Protein AF-B7KJQ0-F1 (afdb_monomer)

Sequence (43 aa):
METHHLKPLKDGGSDDTENLVHLHAACHKQVHSKTKSKARSKA

Secondary structure (DSSP, 8-state):
-EEEESS-GGGT--SSGGGEEEE-HHHHHHHHHHGGG------

InterPro domains:
  IPR002711 HNH endonuclease [PF01844] (2-34)
  IPR003615 HNH nuclease [cd00085] (1-32)

Nearest PDB structures (foldseek):
  4h9d-assembly1_A  TM=6.495E-01  e=1.575E+00  Geobacter metallireducens GS-15

Mean predicted aligned error: 7.73 Å

Foldseek 3Di:
DDWDFCDDVVNVGDPDPVRIDDDDPVVNVVVVVVVVVPPDDDD

Solvent-accessible surface area (backbone atoms only — not comparable to full-atom values): 2777 Å² total; per-residue (Å²): 118,39,81,42,56,78,43,49,62,95,78,73,32,61,94,47,72,90,31,48,45,83,31,50,61,73,55,48,52,47,57,64,56,58,60,74,75,64,87,64,77,79,130

Radius of gyration: 12.03 Å; Cα contacts (8 Å, |Δi|>4): 39; chains: 1; bounding box: 18×25×34 Å

Structure (mmCIF, N/CA/C/O backbone):
data_AF-B7KJQ0-F1
#
_entry.id   AF-B7KJQ0-F1
#
loop_
_atom_site.group_PDB
_atom_site.id
_atom_site.type_symbol
_atom_site.la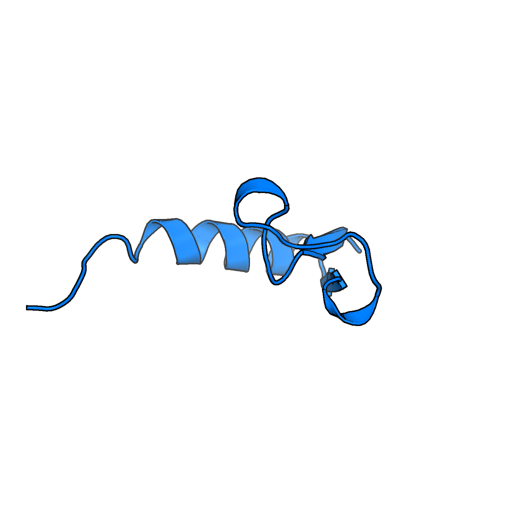bel_atom_id
_atom_site.label_alt_id
_atom_site.label_comp_id
_atom_site.label_asym_id
_atom_site.label_entity_id
_atom_site.label_seq_id
_atom_site.pdbx_PDB_ins_code
_atom_site.Cartn_x
_atom_site.Cartn_y
_atom_site.Cartn_z
_atom_site.occupancy
_atom_site.B_iso_or_equiv
_atom_site.auth_seq_id
_atom_site.auth_comp_id
_atom_site.auth_asym_id
_atom_site.auth_atom_id
_atom_site.pdbx_PDB_model_num
ATOM 1 N N . MET A 1 1 ? -2.074 -13.574 -7.745 1.00 79.50 1 MET A N 1
ATOM 2 C CA . MET A 1 1 ? -1.404 -12.473 -7.019 1.00 79.50 1 MET A CA 1
ATOM 3 C C . MET A 1 1 ? -2.224 -11.219 -7.266 1.00 79.50 1 MET A C 1
ATOM 5 O O . MET A 1 1 ? -2.821 -11.132 -8.330 1.00 79.50 1 MET A O 1
ATOM 9 N N . GLU A 1 2 ? -2.317 -10.319 -6.296 1.00 91.31 2 GLU A N 1
ATOM 10 C CA . GLU A 1 2 ? -3.053 -9.053 -6.390 1.00 91.31 2 GLU A CA 1
ATOM 11 C C . GLU A 1 2 ? -2.093 -7.887 -6.161 1.00 91.31 2 GLU A C 1
ATOM 13 O O . GLU A 1 2 ? -1.189 -7.984 -5.329 1.00 91.31 2 GLU A O 1
ATOM 18 N N . THR A 1 3 ? -2.300 -6.790 -6.880 1.00 90.56 3 THR A N 1
ATOM 19 C CA . THR A 1 3 ? -1.496 -5.577 -6.733 1.00 90.56 3 THR A CA 1
ATOM 20 C C . THR A 1 3 ? -2.155 -4.643 -5.724 1.00 90.56 3 THR A C 1
ATOM 22 O O . THR A 1 3 ? -3.299 -4.224 -5.890 1.00 90.56 3 THR A O 1
ATOM 25 N N . HIS A 1 4 ? -1.423 -4.322 -4.667 1.00 89.75 4 HIS A N 1
ATOM 26 C CA . HIS A 1 4 ? -1.844 -3.442 -3.590 1.00 89.75 4 HIS A CA 1
ATOM 27 C C . HIS A 1 4 ? -1.159 -2.084 -3.722 1.00 89.75 4 HIS A C 1
ATOM 29 O O . HIS A 1 4 ? 0.050 -2.027 -3.923 1.00 89.75 4 HIS A O 1
ATOM 35 N N . HIS A 1 5 ? -1.917 -1.003 -3.556 1.00 92.31 5 HIS A N 1
ATOM 36 C CA . HIS A 1 5 ? -1.354 0.343 -3.499 1.00 92.31 5 HIS A CA 1
ATOM 37 C C . HIS A 1 5 ? -0.953 0.659 -2.056 1.00 92.31 5 HIS A C 1
ATOM 39 O O . HIS A 1 5 ? -1.822 0.677 -1.180 1.00 92.31 5 HIS A O 1
ATOM 45 N N . LEU A 1 6 ? 0.333 0.930 -1.810 1.00 89.06 6 LEU A N 1
ATOM 46 C CA . LEU A 1 6 ? 0.846 1.328 -0.491 1.00 89.06 6 LEU A CA 1
ATOM 47 C C . LEU A 1 6 ? 0.160 2.613 -0.013 1.00 89.06 6 LEU A C 1
ATOM 49 O O . LEU A 1 6 ? -0.326 2.689 1.118 1.00 89.06 6 LEU A O 1
ATOM 53 N N . LYS A 1 7 ? 0.063 3.596 -0.909 1.00 89.25 7 LYS A N 1
ATOM 54 C CA . LYS A 1 7 ? -0.745 4.799 -0.753 1.00 89.25 7 LYS A CA 1
ATOM 55 C C . LYS A 1 7 ? -1.969 4.714 -1.671 1.00 89.25 7 LYS A C 1
ATOM 57 O O . LYS A 1 7 ? -1.803 4.622 -2.889 1.00 89.25 7 LYS A O 1
ATOM 62 N N . PRO A 1 8 ? -3.201 4.751 -1.135 1.00 88.19 8 PRO A N 1
ATOM 63 C CA . PRO A 1 8 ? -4.407 4.751 -1.956 1.00 88.19 8 PRO A CA 1
ATOM 64 C C . PRO A 1 8 ? -4.448 5.960 -2.897 1.00 88.19 8 PRO A C 1
ATOM 66 O O . PRO A 1 8 ? -4.108 7.067 -2.486 1.00 88.19 8 PRO A O 1
ATOM 69 N N . LEU A 1 9 ? -4.977 5.787 -4.111 1.00 86.25 9 LEU A N 1
ATOM 70 C CA . LEU A 1 9 ? -5.143 6.887 -5.078 1.00 86.25 9 LEU A CA 1
ATOM 71 C C . LEU A 1 9 ? -5.921 8.077 -4.488 1.00 86.25 9 LEU A C 1
ATOM 73 O O . LEU A 1 9 ? -5.549 9.229 -4.679 1.00 86.25 9 LEU A O 1
ATOM 77 N N . LYS A 1 10 ? -6.951 7.800 -3.676 1.00 85.50 10 LYS A N 1
ATOM 78 C CA . LYS A 1 10 ? -7.756 8.829 -2.989 1.00 85.50 10 LYS A CA 1
ATOM 79 C C . LYS A 1 10 ? -6.974 9.699 -1.996 1.00 85.50 10 LYS A C 1
ATOM 81 O O . LYS A 1 10 ? -7.463 10.752 -1.615 1.00 85.50 10 LYS A O 1
ATOM 86 N N . ASP A 1 11 ? -5.808 9.238 -1.553 1.00 87.25 11 ASP A N 1
ATOM 87 C CA . ASP A 1 11 ? -4.921 9.954 -0.631 1.00 87.25 11 ASP A CA 1
ATOM 88 C C . ASP A 1 11 ? -3.769 10.651 -1.389 1.00 87.25 11 ASP A C 1
ATOM 90 O O . ASP A 1 11 ? -2.861 11.227 -0.792 1.00 87.25 11 ASP A O 1
ATOM 94 N N . GLY A 1 12 ? -3.778 10.592 -2.727 1.00 90.25 12 GLY A N 1
ATOM 95 C CA . GLY A 1 12 ? -2.694 11.072 -3.582 1.00 90.25 12 GLY A CA 1
ATOM 96 C C . GLY A 1 12 ? -1.558 10.060 -3.715 1.00 90.25 12 GLY A C 1
ATOM 97 O O . GLY A 1 12 ? -0.392 10.440 -3.620 1.00 90.25 12 GLY A O 1
ATOM 98 N N . GLY A 1 1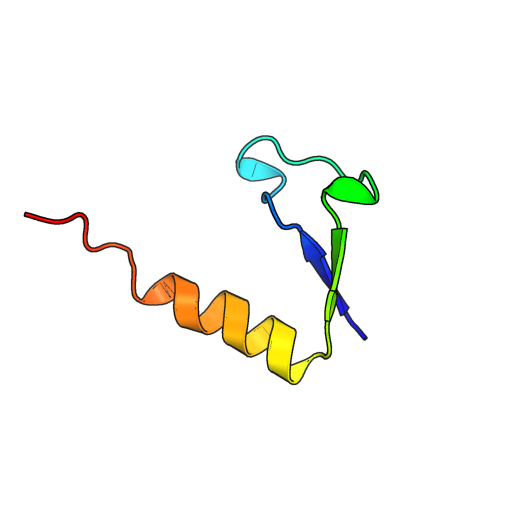3 ? -1.889 8.771 -3.805 1.00 91.75 13 GLY A N 1
ATOM 99 C CA . GLY A 1 13 ? -0.976 7.746 -4.315 1.00 91.75 13 GLY A CA 1
ATOM 100 C C . GLY A 1 13 ? -0.989 7.688 -5.844 1.00 91.75 13 GLY A C 1
ATOM 101 O O . GLY A 1 13 ? -1.941 8.161 -6.462 1.00 91.75 13 GLY A O 1
ATOM 102 N N . SER A 1 14 ? 0.044 7.078 -6.422 1.00 93.31 14 SER A N 1
ATOM 103 C CA . SER A 1 14 ? 0.234 6.926 -7.874 1.00 93.31 14 SER A CA 1
ATOM 104 C C . SER A 1 14 ? 0.152 5.457 -8.299 1.00 93.31 14 SER A C 1
ATOM 106 O O . SER A 1 14 ? 0.271 4.559 -7.464 1.00 93.31 14 SER A O 1
ATOM 108 N N . ASP A 1 15 ? -0.018 5.195 -9.588 1.00 92.38 15 ASP A N 1
ATOM 109 C CA . ASP A 1 15 ? 0.094 3.857 -10.190 1.00 92.38 15 ASP A CA 1
ATOM 110 C C . ASP A 1 15 ? 1.547 3.439 -10.507 1.00 92.38 15 ASP A C 1
ATOM 112 O O . ASP A 1 15 ? 1.780 2.385 -11.095 1.00 92.38 15 ASP A O 1
ATOM 116 N N . ASP A 1 16 ? 2.535 4.219 -10.060 1.00 93.38 16 ASP A N 1
ATOM 117 C CA . ASP A 1 16 ? 3.950 3.873 -10.178 1.00 93.38 16 ASP A CA 1
ATOM 118 C C . ASP A 1 16 ? 4.322 2.603 -9.414 1.00 93.38 16 ASP A C 1
ATOM 120 O O . ASP A 1 16 ? 3.845 2.334 -8.309 1.00 93.38 16 ASP A O 1
ATOM 124 N N . THR A 1 17 ? 5.273 1.854 -9.974 1.00 91.75 17 THR A N 1
ATOM 125 C CA . THR A 1 17 ? 5.746 0.582 -9.402 1.00 91.75 17 THR A CA 1
ATOM 126 C C . THR A 1 17 ? 6.290 0.709 -7.979 1.00 91.75 17 THR A C 1
ATOM 128 O O . THR A 1 17 ? 6.208 -0.247 -7.214 1.00 91.75 17 THR A O 1
ATOM 131 N N . GLU A 1 18 ? 6.770 1.889 -7.585 1.00 92.62 18 GLU A N 1
ATOM 132 C CA . GLU A 1 18 ? 7.202 2.193 -6.216 1.00 92.62 18 GLU A CA 1
ATOM 133 C C . GLU A 1 18 ? 6.047 2.288 -5.204 1.00 92.62 18 GLU A C 1
ATOM 135 O O . GLU A 1 18 ? 6.251 2.068 -4.010 1.00 92.62 18 GLU A O 1
ATOM 140 N N . ASN A 1 19 ? 4.825 2.564 -5.669 1.00 92.12 19 ASN A N 1
ATOM 141 C CA . ASN A 1 19 ? 3.611 2.593 -4.853 1.00 92.12 19 ASN A CA 1
ATOM 142 C C . ASN A 1 19 ? 2.800 1.286 -4.949 1.00 92.12 19 ASN A C 1
ATOM 144 O O . ASN A 1 19 ? 1.783 1.140 -4.265 1.00 92.12 19 ASN A O 1
ATOM 148 N N . LEU A 1 20 ? 3.239 0.328 -5.771 1.00 93.06 20 LEU A N 1
ATOM 149 C CA . LEU A 1 20 ? 2.565 -0.945 -6.006 1.00 93.06 20 LEU A CA 1
ATOM 150 C C . LEU A 1 20 ? 3.334 -2.106 -5.367 1.00 93.06 20 LEU A C 1
ATOM 152 O O . LEU A 1 20 ? 4.525 -2.295 -5.589 1.00 93.06 20 LEU A O 1
ATOM 156 N N . VAL A 1 21 ? 2.633 -2.956 -4.620 1.00 92.19 21 VAL A N 1
ATOM 157 C CA . VAL A 1 21 ? 3.193 -4.199 -4.077 1.00 92.19 21 VAL A CA 1
ATOM 158 C C . VAL A 1 21 ? 2.337 -5.394 -4.473 1.00 92.19 21 VAL A C 1
ATOM 160 O O . VAL A 1 21 ? 1.120 -5.398 -4.301 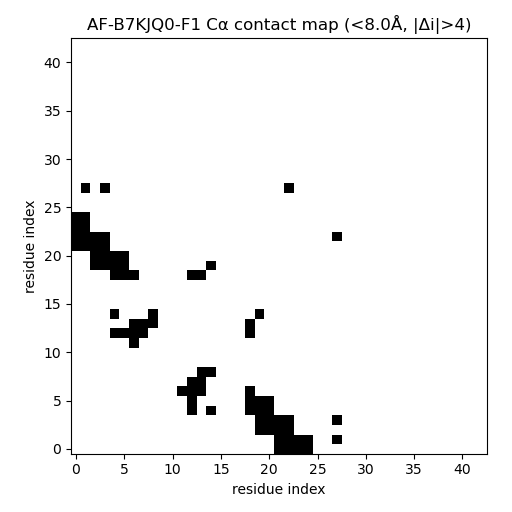1.00 92.19 21 VAL A O 1
ATOM 163 N N . HIS A 1 22 ? 2.975 -6.441 -4.994 1.00 92.88 22 HIS A N 1
ATOM 164 C CA . HIS A 1 22 ? 2.294 -7.686 -5.333 1.00 92.88 22 HIS A CA 1
ATOM 165 C C . HIS A 1 22 ? 2.166 -8.565 -4.093 1.00 92.88 22 HIS A C 1
ATOM 167 O O . HIS A 1 22 ? 3.157 -9.002 -3.510 1.00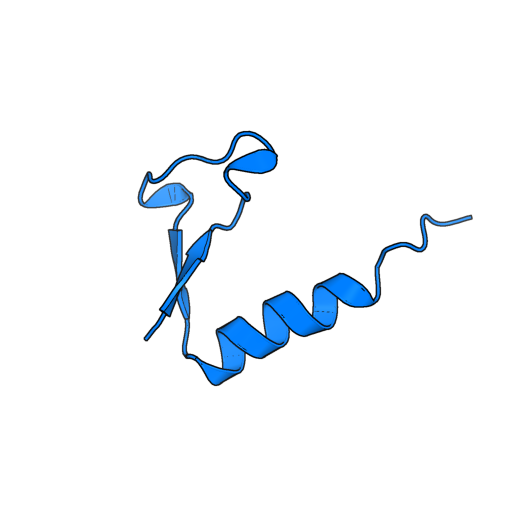 92.88 22 HIS A O 1
ATOM 173 N N . LEU A 1 23 ? 0.932 -8.847 -3.694 1.00 91.12 23 LEU A N 1
ATOM 174 C CA . LEU A 1 23 ? 0.615 -9.682 -2.546 1.00 91.12 23 LEU A CA 1
ATOM 175 C C . LEU A 1 23 ? -0.187 -10.909 -2.977 1.00 91.12 23 LEU A C 1
ATOM 177 O O . LEU A 1 23 ? -0.877 -10.940 -3.997 1.00 91.12 23 LEU A O 1
ATOM 181 N N . HIS A 1 24 ? -0.130 -11.963 -2.170 1.00 92.25 24 HIS A N 1
ATOM 182 C CA . HIS A 1 24 ? -1.104 -13.047 -2.279 1.00 92.25 24 HIS A CA 1
ATOM 183 C C . HIS A 1 24 ? -2.495 -12.536 -1.907 1.00 92.25 24 HIS A C 1
ATOM 185 O O . HIS A 1 24 ? -2.613 -11.694 -1.020 1.00 92.25 24 HIS A O 1
ATOM 191 N N . ALA A 1 25 ? -3.545 -13.111 -2.493 1.00 87.75 25 ALA A N 1
ATOM 192 C CA . ALA A 1 25 ? -4.912 -12.648 -2.258 1.00 87.75 25 ALA A CA 1
ATOM 193 C C . ALA A 1 25 ? -5.321 -12.693 -0.772 1.00 87.75 25 ALA A C 1
ATOM 195 O O . ALA A 1 25 ? -5.890 -11.751 -0.222 1.00 87.75 25 ALA A O 1
ATOM 196 N N . ALA A 1 26 ? -4.928 -13.758 -0.065 1.00 89.31 26 ALA A N 1
ATOM 197 C CA . ALA A 1 26 ? -5.149 -13.871 1.376 1.00 89.31 26 ALA A CA 1
ATOM 198 C C . ALA A 1 26 ? -4.404 -12.783 2.177 1.00 89.31 26 ALA A C 1
ATOM 200 O O . ALA A 1 26 ? -4.952 -12.221 3.126 1.00 89.31 26 ALA A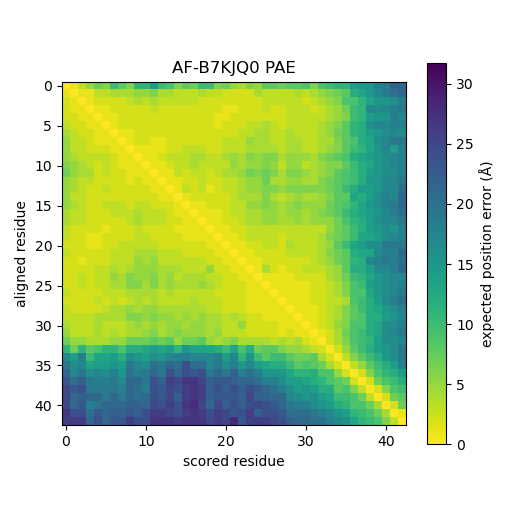 O 1
ATOM 201 N N . CYS A 1 27 ? -3.173 -12.447 1.776 1.00 88.38 27 CYS A N 1
ATOM 202 C CA . CYS A 1 27 ? -2.381 -11.396 2.414 1.00 88.38 27 CYS A CA 1
ATOM 203 C C . CYS A 1 27 ? -2.967 -10.005 2.123 1.00 88.38 27 CYS A C 1
ATOM 205 O O . CYS A 1 27 ? -3.139 -9.208 3.045 1.00 88.38 27 CYS A O 1
ATOM 207 N N . HIS A 1 28 ? -3.369 -9.756 0.874 1.00 88.56 28 HIS A N 1
ATOM 208 C CA . HIS A 1 28 ? -4.023 -8.524 0.440 1.00 88.56 28 HIS A CA 1
ATOM 209 C C . HIS A 1 28 ? -5.298 -8.255 1.253 1.00 88.56 28 HIS A C 1
ATOM 211 O O . HIS A 1 28 ? -5.456 -7.188 1.859 1.00 88.56 28 HIS A O 1
ATOM 217 N N . LYS A 1 29 ? -6.151 -9.279 1.395 1.00 87.62 29 LYS A N 1
ATOM 218 C CA . LYS A 1 29 ? -7.348 -9.218 2.241 1.00 87.62 29 LYS A CA 1
ATOM 219 C C . LYS A 1 29 ? -7.006 -8.953 3.707 1.00 87.62 29 LYS A C 1
ATOM 221 O O . LYS A 1 29 ? -7.701 -8.172 4.355 1.00 87.62 29 LYS A O 1
ATOM 226 N N . GLN A 1 30 ? -5.946 -9.561 4.244 1.00 87.75 30 GLN A N 1
ATOM 227 C CA . GLN A 1 30 ? -5.523 -9.341 5.629 1.00 87.75 30 GLN A CA 1
ATOM 228 C C . GLN A 1 30 ? -5.075 -7.891 5.876 1.00 87.75 30 GLN A C 1
ATOM 230 O O . GLN A 1 30 ? -5.448 -7.316 6.898 1.00 87.75 30 GLN A O 1
ATOM 235 N N . VAL A 1 31 ? -4.308 -7.290 4.964 1.00 84.75 31 VAL A N 1
ATOM 236 C CA . VAL A 1 31 ? -3.839 -5.895 5.074 1.00 84.75 31 VAL A CA 1
ATOM 237 C C . VAL A 1 31 ? -5.022 -4.917 5.087 1.00 84.75 31 VAL A C 1
ATOM 239 O O . VAL A 1 31 ? -5.119 -4.072 5.982 1.00 84.75 31 VAL A O 1
ATOM 242 N N . HIS A 1 32 ? -5.986 -5.098 4.181 1.00 83.50 32 HIS A N 1
ATOM 243 C CA . HIS A 1 32 ? -7.218 -4.298 4.159 1.00 83.50 32 HIS A CA 1
ATOM 244 C C . HIS A 1 32 ? -8.175 -4.591 5.326 1.00 83.50 32 HIS A C 1
ATOM 246 O O . HIS A 1 32 ? -8.967 -3.734 5.718 1.00 83.50 32 HIS A O 1
ATOM 252 N N . SER A 1 33 ? -8.109 -5.788 5.910 1.00 82.00 33 SER A N 1
ATOM 253 C CA . SER A 1 33 ? -8.918 -6.139 7.083 1.00 82.00 33 SER A CA 1
ATOM 254 C C . SER A 1 33 ? -8.327 -5.569 8.378 1.00 82.00 33 SER A C 1
ATOM 256 O O . SER A 1 33 ? -9.077 -5.090 9.224 1.00 82.00 33 SER A O 1
ATOM 258 N N . LYS A 1 34 ? -6.993 -5.547 8.526 1.00 69.06 34 LYS A N 1
ATOM 259 C CA . LYS A 1 34 ? -6.290 -4.987 9.700 1.00 69.06 34 LYS A CA 1
ATOM 260 C C . LYS A 1 34 ? -6.439 -3.465 9.817 1.00 69.06 34 LYS A C 1
ATOM 262 O O . LYS A 1 34 ? -6.462 -2.932 10.925 1.00 69.06 34 LYS A O 1
ATOM 267 N N . THR A 1 35 ? -6.568 -2.763 8.694 1.00 59.44 35 THR A N 1
ATOM 268 C CA . THR A 1 35 ? -6.706 -1.296 8.652 1.00 59.44 35 THR A CA 1
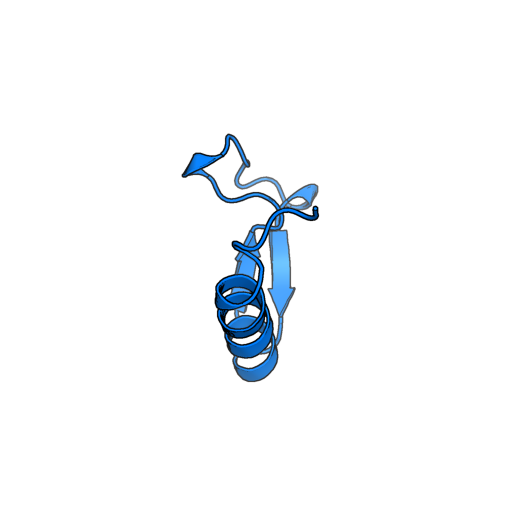ATOM 269 C C . THR A 1 35 ? -8.072 -0.790 9.129 1.00 59.44 35 THR A C 1
ATOM 271 O O . THR A 1 35 ? -8.162 0.356 9.564 1.00 59.44 35 THR A O 1
ATOM 274 N N . LYS A 1 36 ? -9.113 -1.637 9.190 1.00 55.97 36 LYS A N 1
ATOM 275 C CA . LYS A 1 36 ? -10.406 -1.278 9.812 1.00 55.97 36 LYS A CA 1
ATOM 276 C C . LYS A 1 36 ? -10.3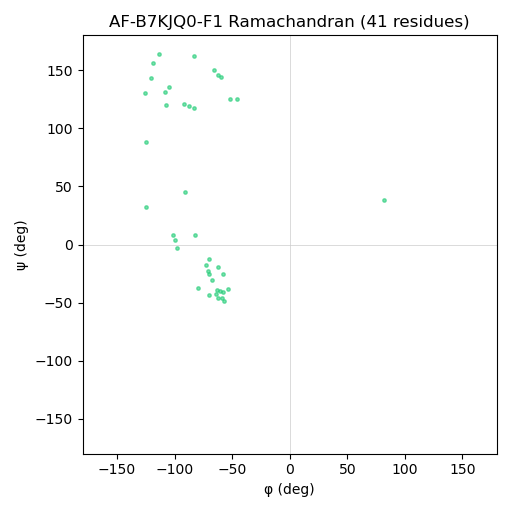42 -1.147 11.343 1.00 55.97 36 LYS A C 1
ATOM 278 O O . LYS A 1 36 ? -11.254 -0.581 11.936 1.00 55.97 36 LYS A O 1
ATOM 283 N N . SER A 1 37 ? -9.259 -1.598 11.981 1.00 52.62 37 SER A N 1
ATOM 284 C CA . SER A 1 37 ? -9.100 -1.604 13.446 1.00 52.62 37 SER A CA 1
ATOM 285 C C . SER A 1 37 ? -8.231 -0.461 13.994 1.00 52.62 37 SER A C 1
ATOM 287 O O . SER A 1 37 ? -7.893 -0.461 15.177 1.00 52.62 37 SER A O 1
ATOM 289 N N . LYS A 1 38 ? -7.833 0.513 13.161 1.00 48.41 38 LYS A N 1
ATOM 290 C CA . LYS A 1 38 ? -6.937 1.623 13.550 1.00 48.41 38 LYS A CA 1
ATOM 291 C C . LYS A 1 38 ? -7.522 3.017 13.263 1.00 48.41 38 LYS A C 1
ATOM 293 O O . LYS A 1 38 ? -6.772 3.959 13.062 1.00 48.41 38 LYS A O 1
ATOM 298 N N . ALA A 1 39 ? -8.843 3.179 13.357 1.00 50.47 39 ALA A N 1
ATOM 299 C CA . ALA A 1 39 ? -9.478 4.483 13.603 1.00 50.47 39 ALA A CA 1
ATOM 300 C C . ALA A 1 39 ? -9.672 4.731 15.116 1.00 50.47 39 ALA A C 1
ATOM 302 O O . ALA A 1 39 ? -10.734 5.137 15.573 1.00 50.47 39 ALA A O 1
ATOM 303 N N . ARG A 1 40 ? -8.639 4.446 15.915 1.00 44.34 40 ARG A N 1
ATOM 304 C CA . ARG A 1 40 ? -8.505 4.967 17.278 1.00 44.34 40 ARG A CA 1
ATOM 305 C C . ARG A 1 40 ? -7.158 5.659 17.346 1.00 44.34 40 ARG A C 1
ATOM 307 O O . ARG A 1 40 ? -6.138 5.041 17.653 1.00 44.34 40 ARG A O 1
ATOM 314 N N . SER A 1 41 ? -7.176 6.935 16.982 1.00 44.78 41 SER A N 1
ATOM 315 C CA . SER A 1 41 ? -6.181 7.906 17.409 1.00 44.78 41 SER A CA 1
ATOM 316 C C . SER A 1 41 ? -5.966 7.724 18.918 1.00 44.78 41 SER A C 1
ATOM 318 O O . SER A 1 41 ? -6.934 7.685 19.680 1.00 44.78 41 SER A O 1
ATOM 320 N N . LYS A 1 42 ? -4.711 7.514 19.339 1.00 35.53 42 LYS A N 1
ATOM 321 C CA . LYS A 1 42 ? -4.273 7.720 20.734 1.00 35.53 42 LY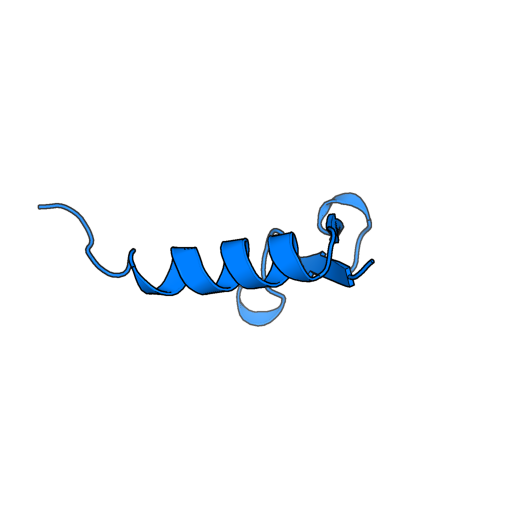S A CA 1
ATOM 322 C C . LYS A 1 42 ? -4.725 9.140 21.144 1.00 35.53 42 LYS A C 1
ATOM 324 O O . LYS A 1 42 ? -4.632 10.032 20.306 1.00 35.53 42 LY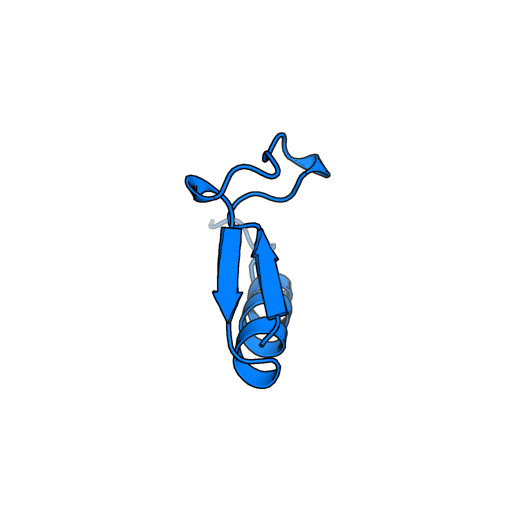S A O 1
ATOM 329 N N . ALA A 1 43 ? -5.475 9.324 22.236 1.00 36.56 43 ALA A N 1
ATOM 330 C CA . ALA A 1 43 ? -4.999 9.393 23.627 1.00 36.56 43 ALA A CA 1
ATOM 331 C C . ALA A 1 43 ? -3.888 10.432 23.789 1.00 36.56 43 ALA A C 1
ATOM 333 O O . ALA A 1 43 ? -2.799 10.181 23.226 1.00 36.56 43 ALA A O 1
#

Organism: Gloeothece citriformis (strain PCC 7424) (NCBI:txid65393)

pLDDT: mean 80.11, std 17.63, range [35.53, 93.38]